Protein AF-A0A238ZDX5-F1 (afdb_monomer)

Secondary structure (DSSP, 8-state):
--HHHHHHHHHHHHHHHHHHHHHHT-GGGHHHHHHHHHHHHHHHHHS--HHHHHHHHTT-------

Radius of gyration: 13.08 Å; Cα contacts (8 Å, |Δi|>4): 52; chains: 1; bounding box: 31×20×36 Å

Sequence (66 aa):
MTLDRVVMAFAGCMVLLSLALTLWVSPHFIWLTVFVGVNQIQSAFTGFCPAAIFFKALGVQPGKAF

Structure (mmCIF, N/CA/C/O backbone):
data_AF-A0A238ZDX5-F1
#
_entry.id   AF-A0A238ZDX5-F1
#
loop_
_atom_site.group_PDB
_atom_site.id
_atom_site.type_symbol
_atom_site.label_atom_id
_atom_site.label_alt_id
_atom_site.label_comp_id
_atom_site.label_asym_id
_atom_site.label_entity_id
_atom_site.label_seq_id
_atom_site.pdbx_PDB_ins_code
_atom_site.Cartn_x
_atom_site.Cartn_y
_atom_site.Cartn_z
_atom_site.occupancy
_atom_site.B_iso_or_equiv
_atom_site.auth_seq_id
_atom_site.auth_comp_id
_atom_site.auth_asym_id
_atom_site.auth_atom_id
_atom_site.pdbx_PDB_model_num
ATOM 1 N N . MET A 1 1 ? -13.871 -11.836 10.603 1.00 50.50 1 MET A N 1
ATOM 2 C CA . MET A 1 1 ? -12.658 -10.991 10.555 1.00 50.50 1 MET A CA 1
ATOM 3 C C . MET A 1 1 ? -13.059 -9.586 10.952 1.00 50.50 1 MET A C 1
ATOM 5 O O . MET A 1 1 ? -14.099 -9.139 10.490 1.00 50.50 1 MET A O 1
ATOM 9 N N . THR A 1 2 ? -12.291 -8.918 11.811 1.00 67.12 2 THR A N 1
ATOM 10 C CA . THR A 1 2 ? -12.500 -7.486 12.045 1.00 67.12 2 THR A CA 1
ATOM 11 C C . THR A 1 2 ? -12.097 -6.715 10.794 1.00 67.12 2 THR A C 1
ATOM 13 O O . THR A 1 2 ? -11.254 -7.172 10.017 1.00 67.12 2 THR A O 1
ATOM 16 N N . LEU A 1 3 ? -12.734 -5.573 10.585 1.00 66.25 3 LEU A N 1
ATOM 17 C CA . LEU A 1 3 ? -12.539 -4.727 9.416 1.00 66.25 3 LEU A CA 1
ATOM 18 C C . LEU A 1 3 ? -11.055 -4.335 9.273 1.00 66.25 3 LEU A C 1
ATOM 20 O O . LEU A 1 3 ? -10.501 -4.426 8.181 1.00 66.25 3 LEU A O 1
ATOM 24 N N . ASP A 1 4 ? -10.373 -4.102 10.394 1.00 69.19 4 ASP A N 1
ATOM 25 C CA . ASP A 1 4 ? -8.926 -3.876 10.467 1.00 69.19 4 ASP A CA 1
ATOM 26 C C . ASP A 1 4 ? -8.101 -5.034 9.900 1.00 69.19 4 ASP A C 1
ATOM 28 O O . ASP A 1 4 ? -7.176 -4.807 9.126 1.00 69.19 4 ASP A O 1
ATOM 32 N N . ARG A 1 5 ? -8.449 -6.291 10.214 1.00 73.00 5 ARG A N 1
ATOM 33 C CA . ARG A 1 5 ? -7.727 -7.461 9.679 1.00 73.00 5 ARG A CA 1
ATOM 34 C C . ARG A 1 5 ? -7.934 -7.630 8.177 1.00 73.00 5 ARG A C 1
ATOM 36 O O . ARG A 1 5 ? -6.996 -8.017 7.486 1.00 73.00 5 ARG A O 1
ATOM 43 N N . VAL A 1 6 ? -9.138 -7.343 7.677 1.00 75.00 6 VAL A N 1
ATOM 44 C CA . VAL A 1 6 ? -9.431 -7.395 6.234 1.00 75.00 6 VAL A CA 1
ATOM 45 C C . VAL A 1 6 ? -8.654 -6.306 5.498 1.00 75.00 6 VAL A C 1
ATOM 47 O O . VAL A 1 6 ? -8.038 -6.585 4.474 1.00 75.00 6 VAL A O 1
ATOM 50 N N . VAL A 1 7 ? -8.616 -5.090 6.045 1.00 76.44 7 VAL A N 1
ATOM 51 C CA . VAL A 1 7 ? -7.861 -3.962 5.480 1.00 76.44 7 VAL A CA 1
ATOM 52 C C . VAL A 1 7 ? -6.357 -4.240 5.484 1.00 76.44 7 VAL A C 1
ATOM 54 O O . VAL A 1 7 ? -5.690 -3.986 4.482 1.00 76.44 7 VAL A O 1
ATOM 57 N N . MET A 1 8 ? -5.823 -4.818 6.563 1.00 78.50 8 MET A N 1
ATOM 58 C CA . MET A 1 8 ? -4.404 -5.179 6.659 1.00 78.50 8 MET A CA 1
ATOM 59 C C . MET A 1 8 ? -4.020 -6.252 5.629 1.00 78.50 8 MET A C 1
ATOM 61 O O . MET A 1 8 ? -3.010 -6.112 4.940 1.00 78.50 8 MET A O 1
ATOM 65 N N . ALA A 1 9 ? -4.853 -7.287 5.473 1.00 82.12 9 ALA A N 1
ATOM 66 C CA . ALA A 1 9 ? -4.648 -8.331 4.469 1.00 82.12 9 ALA A CA 1
ATOM 67 C C . ALA A 1 9 ? -4.766 -7.781 3.038 1.00 82.12 9 ALA A C 1
ATOM 69 O O . ALA A 1 9 ? -3.920 -8.072 2.193 1.00 82.12 9 ALA A O 1
ATOM 70 N N . PHE A 1 10 ? -5.770 -6.939 2.776 1.00 82.69 10 PHE A N 1
ATOM 71 C CA . PHE A 1 10 ? -5.972 -6.304 1.475 1.00 82.69 10 PHE A CA 1
ATOM 72 C C . PHE A 1 10 ? -4.781 -5.432 1.074 1.00 82.69 10 PHE A C 1
ATOM 74 O O . PHE A 1 10 ? -4.306 -5.521 -0.057 1.00 82.69 10 PHE A O 1
ATOM 81 N N . ALA A 1 11 ? -4.259 -4.632 2.003 1.00 82.44 11 ALA A N 1
ATOM 82 C CA . ALA A 1 11 ? -3.094 -3.803 1.740 1.00 82.44 11 ALA A CA 1
ATOM 83 C C . ALA A 1 11 ? -1.842 -4.639 1.435 1.00 82.44 11 ALA A C 1
ATOM 85 O O . ALA A 1 11 ? -1.136 -4.345 0.473 1.00 82.44 11 ALA A O 1
ATOM 86 N N . GLY A 1 12 ? -1.610 -5.726 2.180 1.00 82.94 12 GLY A N 1
ATOM 87 C CA . GLY A 1 12 ? -0.530 -6.670 1.879 1.00 82.94 12 GLY A CA 1
ATOM 88 C C . GLY A 1 12 ? -0.657 -7.288 0.481 1.00 82.94 12 GLY A C 1
ATOM 89 O O . GLY A 1 12 ? 0.314 -7.3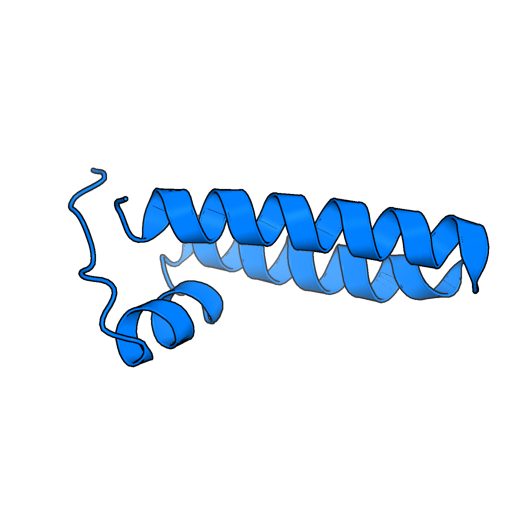15 -0.276 1.00 82.94 12 GLY A O 1
ATOM 90 N N . CYS A 1 13 ? -1.863 -7.712 0.092 1.00 86.00 13 CYS A N 1
ATOM 91 C CA . CYS A 1 13 ? -2.128 -8.228 -1.253 1.00 86.00 13 CYS A CA 1
ATOM 92 C C . CYS A 1 13 ? -1.889 -7.174 -2.344 1.00 86.00 13 CYS A C 1
ATOM 94 O O . CYS A 1 13 ? -1.250 -7.478 -3.348 1.00 86.00 13 CYS A O 1
ATOM 96 N N . MET A 1 14 ? -2.357 -5.939 -2.148 1.00 83.38 14 MET A N 1
ATOM 97 C CA . MET A 1 14 ? -2.150 -4.825 -3.083 1.00 83.38 14 MET A CA 1
ATOM 98 C C . MET A 1 14 ? -0.666 -4.498 -3.285 1.00 83.38 14 MET A C 1
ATOM 100 O O . MET A 1 14 ? -0.245 -4.248 -4.416 1.00 83.38 14 MET A O 1
ATOM 104 N N . VAL A 1 15 ? 0.139 -4.546 -2.218 1.00 86.25 15 VAL A N 1
ATOM 105 C CA . VAL A 1 15 ? 1.592 -4.338 -2.302 1.00 86.25 15 VAL A CA 1
ATOM 106 C C . VAL A 1 15 ? 2.256 -5.461 -3.094 1.00 86.25 15 VAL A C 1
ATOM 108 O O . VAL A 1 15 ? 2.990 -5.167 -4.034 1.00 86.25 15 VAL A O 1
ATOM 111 N N . LEU A 1 16 ? 1.970 -6.731 -2.782 1.00 86.50 16 LEU A N 1
ATOM 112 C CA . LEU A 1 16 ? 2.532 -7.873 -3.520 1.00 86.50 16 LEU A CA 1
ATOM 113 C C . LEU A 1 16 ? 2.146 -7.851 -5.002 1.00 86.50 16 LEU A C 1
ATOM 115 O O . LEU A 1 16 ? 2.983 -8.116 -5.863 1.00 86.50 16 LEU A O 1
ATOM 119 N N . LEU A 1 17 ? 0.898 -7.490 -5.302 1.00 85.94 17 LEU A N 1
ATOM 120 C CA . LEU A 1 17 ? 0.396 -7.389 -6.668 1.00 85.94 17 LEU A CA 1
ATOM 121 C C . LEU A 1 17 ? 1.084 -6.251 -7.431 1.00 85.94 17 LEU A C 1
ATOM 123 O O . LEU A 1 17 ? 1.510 -6.448 -8.566 1.00 85.94 17 LEU A O 1
ATOM 127 N N . SER A 1 18 ? 1.282 -5.097 -6.789 1.00 83.19 18 SER A N 1
ATOM 128 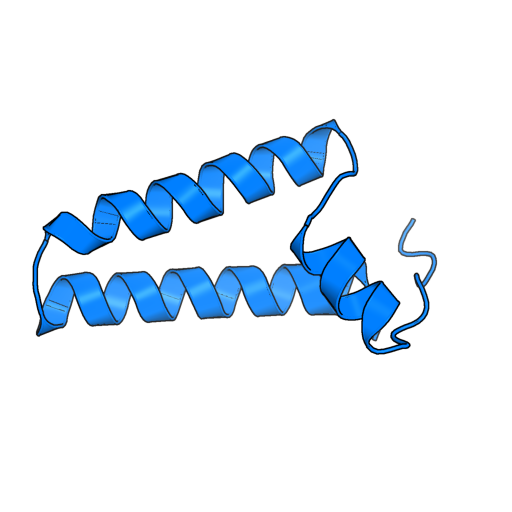C CA . SER A 1 18 ? 2.015 -3.971 -7.383 1.00 83.19 18 SER A CA 1
ATOM 129 C C . SER A 1 18 ? 3.494 -4.304 -7.608 1.00 83.19 18 SER A C 1
ATOM 131 O O . SER A 1 18 ? 4.070 -3.908 -8.621 1.00 83.19 18 SER A O 1
ATOM 133 N N . LEU A 1 19 ? 4.106 -5.086 -6.714 1.00 84.31 19 LEU A N 1
ATOM 134 C CA . LEU A 1 19 ? 5.488 -5.561 -6.840 1.00 84.31 19 LEU A CA 1
ATOM 135 C C . LEU A 1 19 ? 5.638 -6.556 -7.999 1.00 84.31 19 LEU A C 1
ATOM 137 O O . LEU A 1 19 ? 6.536 -6.403 -8.826 1.00 84.31 19 LEU A O 1
ATOM 141 N N . ALA A 1 20 ? 4.718 -7.518 -8.121 1.00 86.44 20 ALA A N 1
ATOM 142 C CA . ALA A 1 20 ? 4.678 -8.445 -9.251 1.00 86.44 20 ALA A CA 1
ATOM 143 C C . ALA A 1 20 ? 4.525 -7.697 -10.586 1.00 86.44 20 ALA A C 1
ATOM 145 O O . ALA A 1 20 ? 5.244 -7.977 -11.543 1.00 86.44 20 ALA A O 1
ATOM 146 N N . LEU A 1 21 ? 3.654 -6.685 -10.629 1.00 81.69 21 LEU A N 1
ATOM 147 C CA . LEU A 1 21 ? 3.420 -5.869 -11.822 1.00 81.69 21 LEU A CA 1
ATOM 148 C C . LEU A 1 21 ? 4.615 -4.963 -12.163 1.00 81.69 21 LEU A C 1
ATOM 150 O O . LEU A 1 21 ? 4.922 -4.752 -13.336 1.00 81.69 21 LEU A O 1
ATOM 154 N N . THR A 1 22 ? 5.336 -4.490 -11.144 1.00 82.31 22 THR A N 1
ATOM 155 C CA . THR A 1 22 ? 6.593 -3.744 -11.306 1.00 82.31 22 THR A CA 1
ATOM 156 C C . THR A 1 22 ? 7.665 -4.601 -11.978 1.00 82.31 22 THR A C 1
ATOM 158 O O . THR A 1 22 ? 8.374 -4.116 -12.857 1.00 82.31 22 THR A O 1
ATOM 161 N N . LEU A 1 23 ? 7.769 -5.876 -11.588 1.00 80.75 23 LEU A N 1
ATOM 162 C CA . LEU A 1 23 ? 8.755 -6.811 -12.136 1.00 80.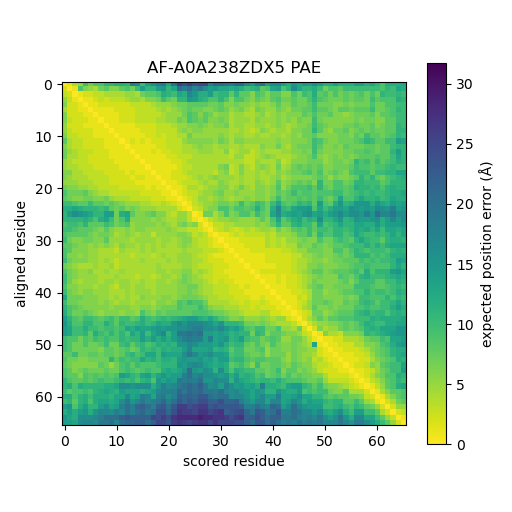75 23 LEU A CA 1
ATOM 163 C C . LEU A 1 23 ? 8.382 -7.322 -13.534 1.00 80.75 23 LEU A C 1
ATOM 165 O O . LEU A 1 23 ? 9.271 -7.545 -14.349 1.00 80.75 23 LEU A O 1
ATOM 169 N N . TRP A 1 24 ? 7.091 -7.539 -13.804 1.00 79.69 24 TRP A N 1
ATOM 170 C CA . TRP A 1 24 ? 6.633 -8.183 -15.044 1.00 79.69 24 TRP A CA 1
ATOM 171 C C . TRP A 1 24 ? 6.205 -7.214 -16.148 1.00 79.69 24 TRP A C 1
ATOM 173 O O . TRP A 1 24 ? 6.262 -7.586 -17.316 1.00 79.69 24 TRP A O 1
ATOM 183 N N . VAL A 1 25 ? 5.761 -5.997 -15.813 1.00 81.56 25 VAL A N 1
ATOM 184 C CA . VAL A 1 25 ? 5.207 -5.054 -16.800 1.00 81.56 25 VAL A CA 1
ATOM 185 C C . VAL A 1 25 ? 6.083 -3.817 -16.954 1.00 81.56 25 VAL A C 1
ATOM 187 O O . VAL A 1 25 ? 6.544 -3.527 -18.055 1.00 81.56 25 VAL A O 1
ATOM 190 N N . SER A 1 26 ? 6.293 -3.047 -15.881 1.00 75.56 26 SER A N 1
ATOM 191 C CA . SER A 1 26 ? 7.084 -1.813 -15.953 1.00 75.56 26 SER A CA 1
ATOM 192 C C . SER A 1 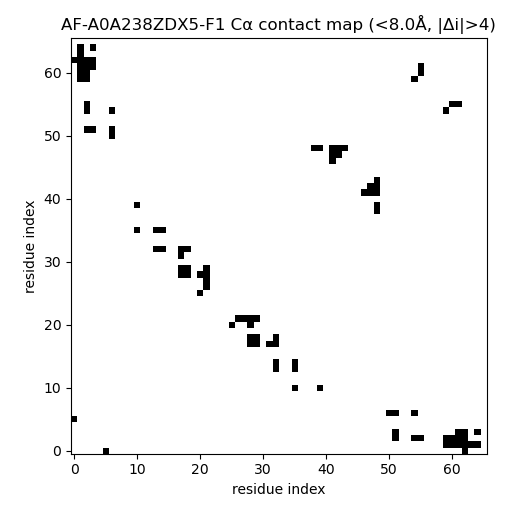26 ? 7.468 -1.287 -14.564 1.00 75.56 26 SER A C 1
ATOM 194 O O . SER A 1 26 ? 6.607 -1.244 -13.682 1.00 75.56 26 SER A O 1
ATOM 196 N N . PRO A 1 27 ? 8.690 -0.749 -14.374 1.00 79.44 27 PRO A N 1
ATOM 197 C CA . PRO A 1 27 ? 9.130 -0.131 -13.116 1.00 79.44 27 PRO A CA 1
ATOM 198 C C . PRO A 1 27 ? 8.224 1.000 -12.599 1.00 79.44 27 PRO A C 1
ATOM 200 O O . PRO A 1 27 ? 8.231 1.320 -11.412 1.00 79.44 27 PRO A O 1
ATOM 203 N N . HIS A 1 28 ? 7.420 1.609 -13.475 1.00 80.75 28 HIS A N 1
ATOM 204 C CA . HIS A 1 28 ? 6.529 2.721 -13.139 1.00 80.75 28 HIS A CA 1
ATOM 205 C C . HIS A 1 28 ? 5.412 2.335 -12.153 1.00 80.75 28 HIS A C 1
ATOM 207 O O . HIS A 1 28 ? 4.856 3.216 -11.498 1.00 80.75 28 HIS A O 1
ATOM 213 N N . PHE A 1 29 ? 5.123 1.039 -11.974 1.00 77.56 29 PHE A N 1
ATOM 214 C CA . PHE A 1 29 ? 4.145 0.558 -10.988 1.00 77.56 29 PHE A CA 1
ATOM 215 C C . PHE A 1 29 ? 4.568 0.779 -9.528 1.00 77.56 29 PHE A C 1
ATOM 217 O O . PHE A 1 29 ? 3.713 0.743 -8.642 1.00 77.56 29 PHE A O 1
ATOM 224 N N . ILE A 1 30 ? 5.834 1.131 -9.269 1.00 79.06 30 ILE A N 1
ATOM 225 C CA . ILE A 1 30 ? 6.296 1.582 -7.947 1.00 79.06 30 ILE A CA 1
ATOM 226 C C . ILE A 1 30 ? 5.482 2.779 -7.452 1.00 79.06 30 ILE A C 1
ATOM 228 O O . ILE A 1 30 ? 5.155 2.836 -6.269 1.00 79.06 30 ILE A O 1
ATOM 232 N N . TRP A 1 31 ? 5.091 3.704 -8.336 1.00 81.19 31 TRP A N 1
ATOM 233 C CA . TRP A 1 31 ? 4.262 4.852 -7.953 1.00 81.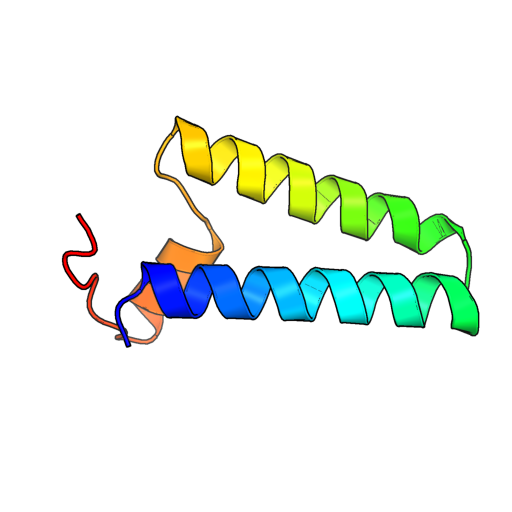19 31 TRP A CA 1
ATOM 234 C C . TRP A 1 31 ? 2.891 4.434 -7.419 1.00 81.19 31 TRP A C 1
ATOM 236 O O . TRP A 1 31 ? 2.363 5.077 -6.513 1.00 81.19 31 TRP A O 1
ATOM 246 N N . LEU A 1 32 ? 2.345 3.327 -7.924 1.00 80.75 32 LEU A N 1
ATOM 247 C CA . LEU A 1 32 ? 1.085 2.761 -7.452 1.00 80.75 32 LEU A CA 1
ATOM 248 C C . LEU A 1 32 ? 1.264 2.155 -6.053 1.00 80.75 32 LEU A C 1
ATOM 250 O O . LEU A 1 32 ? 0.462 2.426 -5.160 1.00 80.75 32 LEU A O 1
ATOM 254 N N . THR A 1 33 ? 2.372 1.447 -5.816 1.00 85.56 33 THR A N 1
ATOM 255 C CA . THR A 1 33 ? 2.747 0.951 -4.482 1.00 85.56 33 THR A CA 1
ATOM 256 C C . THR A 1 33 ? 2.939 2.091 -3.480 1.00 85.56 33 THR A C 1
ATOM 258 O O . THR A 1 33 ? 2.437 2.015 -2.359 1.00 85.56 33 THR A O 1
ATOM 261 N N . VAL A 1 34 ? 3.630 3.167 -3.875 1.00 85.50 34 VAL A N 1
ATOM 262 C CA . VAL A 1 34 ? 3.846 4.354 -3.032 1.00 85.50 34 VAL A CA 1
ATOM 263 C C . VAL A 1 34 ? 2.518 5.033 -2.717 1.00 85.50 34 VAL A C 1
ATOM 265 O O . VAL A 1 34 ? 2.269 5.364 -1.561 1.00 85.50 34 VAL A O 1
ATOM 268 N N . PHE A 1 35 ? 1.633 5.187 -3.704 1.00 84.94 35 PHE A N 1
ATOM 269 C CA . PHE A 1 35 ? 0.301 5.745 -3.486 1.00 84.94 35 PHE A CA 1
ATOM 270 C C . PHE A 1 35 ? -0.498 4.910 -2.477 1.00 84.94 35 PHE A C 1
ATOM 272 O O . PHE A 1 35 ? -1.022 5.461 -1.509 1.00 84.94 35 PHE A O 1
ATOM 279 N N . VAL A 1 36 ? -0.544 3.584 -2.643 1.00 83.38 36 VAL A N 1
ATOM 280 C CA . VAL A 1 36 ? -1.213 2.678 -1.693 1.00 83.38 36 VAL A CA 1
ATOM 281 C C . VAL A 1 36 ? -0.598 2.797 -0.293 1.00 83.38 36 VAL A C 1
ATOM 283 O O . VAL A 1 36 ? -1.336 2.913 0.686 1.00 83.38 36 VAL A O 1
ATOM 286 N N . GLY A 1 37 ? 0.733 2.847 -0.191 1.00 83.81 37 GLY A N 1
ATOM 287 C CA . GLY A 1 37 ? 1.449 3.000 1.077 1.00 83.81 37 GLY A CA 1
ATOM 288 C C . GLY A 1 37 ? 1.157 4.325 1.784 1.00 83.81 37 GLY A C 1
ATOM 289 O O . GLY A 1 37 ? 0.868 4.326 2.978 1.00 83.81 37 GLY A O 1
ATOM 290 N N . VAL A 1 38 ? 1.150 5.450 1.063 1.00 85.75 38 VAL A N 1
ATOM 291 C CA . VAL A 1 38 ? 0.811 6.772 1.625 1.00 85.75 38 VAL A CA 1
ATOM 292 C C . VAL A 1 38 ? -0.631 6.801 2.133 1.00 85.75 38 VAL A C 1
ATOM 294 O O . VAL A 1 38 ? -0.875 7.275 3.242 1.00 85.75 38 VAL A O 1
ATOM 297 N N . ASN A 1 39 ? -1.578 6.235 1.379 1.00 80.31 39 ASN A N 1
ATOM 298 C CA . ASN A 1 39 ? -2.975 6.122 1.813 1.00 80.31 39 ASN A CA 1
ATOM 299 C C . ASN A 1 39 ? -3.116 5.231 3.060 1.00 80.31 39 ASN A C 1
ATOM 301 O O . ASN A 1 39 ? -3.921 5.518 3.948 1.00 80.31 39 ASN A O 1
ATOM 305 N N . GLN A 1 40 ? -2.314 4.169 3.165 1.00 79.62 40 GLN A N 1
ATOM 306 C CA . GLN A 1 40 ? -2.304 3.295 4.335 1.00 79.62 40 GLN A CA 1
ATOM 307 C C . GLN A 1 40 ? -1.695 3.985 5.566 1.00 79.62 40 GLN A C 1
ATOM 309 O O . GLN A 1 40 ? -2.240 3.867 6.662 1.00 79.62 40 GLN A O 1
ATOM 314 N N . ILE A 1 41 ? -0.618 4.754 5.385 1.00 83.31 41 ILE A N 1
ATOM 315 C CA . ILE A 1 41 ? -0.012 5.579 6.438 1.00 83.31 41 ILE A CA 1
ATOM 316 C C . ILE A 1 41 ? -1.017 6.631 6.914 1.00 83.31 41 ILE A C 1
ATOM 318 O O . ILE A 1 41 ? -1.271 6.727 8.113 1.00 83.31 41 ILE A O 1
ATOM 322 N N . GLN A 1 42 ? -1.664 7.362 6.001 1.00 78.56 42 GLN A N 1
ATOM 323 C CA . GLN A 1 42 ? -2.731 8.298 6.368 1.00 78.56 42 GLN A CA 1
ATOM 324 C C . GLN A 1 42 ? -3.840 7.607 7.158 1.00 78.56 42 GLN A C 1
ATOM 326 O O . GLN A 1 42 ? -4.287 8.140 8.172 1.00 78.56 42 GL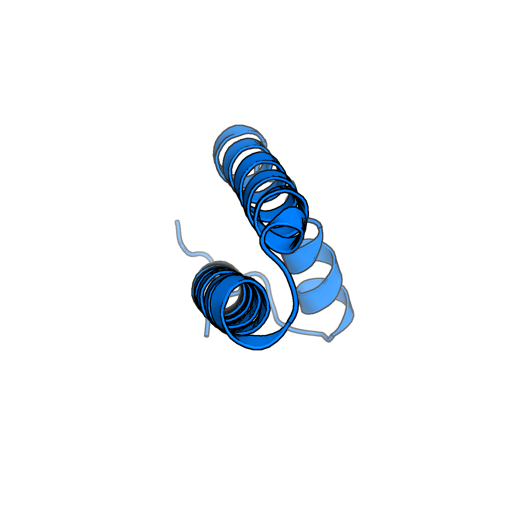N A O 1
ATOM 331 N N . SER A 1 43 ? -4.251 6.410 6.747 1.00 75.69 43 SER A N 1
ATOM 332 C CA . SER A 1 43 ? -5.248 5.627 7.470 1.00 75.69 43 SER A CA 1
ATOM 333 C C . SER A 1 43 ? -4.788 5.210 8.868 1.00 75.69 43 SER A C 1
ATOM 335 O O . SER A 1 43 ? -5.628 5.138 9.759 1.00 75.69 43 SER A O 1
ATOM 337 N N . ALA A 1 44 ? -3.504 4.917 9.076 1.00 72.31 44 ALA A N 1
ATOM 338 C CA . ALA A 1 44 ? -2.981 4.548 10.390 1.00 72.31 44 ALA A CA 1
ATOM 339 C C . ALA A 1 44 ? -3.013 5.731 11.373 1.00 72.31 44 ALA A C 1
ATOM 341 O O . ALA A 1 44 ? -3.253 5.532 12.560 1.00 72.31 44 ALA A O 1
ATOM 342 N N . PHE A 1 45 ? -2.822 6.960 10.878 1.00 76.00 45 PHE A N 1
ATOM 343 C CA . PHE A 1 45 ? -2.837 8.175 11.703 1.00 76.00 45 PHE A CA 1
ATOM 344 C C . PHE A 1 45 ? -4.224 8.814 11.853 1.00 76.00 45 PHE A C 1
ATOM 346 O O . PHE A 1 45 ? -4.529 9.372 12.902 1.00 76.00 45 PHE A O 1
ATOM 353 N N . THR A 1 46 ? -5.068 8.755 10.822 1.00 70.06 46 THR A N 1
ATOM 354 C CA . THR A 1 46 ? -6.393 9.409 10.816 1.00 70.06 46 THR A CA 1
ATOM 355 C C . THR A 1 46 ? -7.553 8.443 11.059 1.00 70.06 46 THR A C 1
ATOM 357 O O . THR A 1 46 ? -8.689 8.883 11.215 1.00 70.06 46 THR A O 1
ATOM 360 N N . GLY A 1 47 ? -7.308 7.126 11.045 1.00 63.41 47 GLY A N 1
ATOM 361 C CA . GLY A 1 47 ? -8.358 6.100 11.081 1.00 63.41 47 GLY A CA 1
ATOM 362 C C . GLY A 1 47 ? -9.240 6.071 9.823 1.00 63.41 47 GLY A C 1
ATOM 363 O O . GLY A 1 47 ? -10.183 5.285 9.737 1.00 63.41 47 GLY A O 1
ATOM 364 N N . PHE A 1 48 ? -8.950 6.921 8.834 1.00 61.44 48 PHE A N 1
ATOM 365 C CA . PHE A 1 48 ? -9.746 7.098 7.628 1.00 61.44 48 PHE A CA 1
ATOM 366 C C . PHE A 1 48 ? -9.170 6.234 6.500 1.00 61.44 48 PHE A C 1
ATOM 368 O O . PHE A 1 48 ? -8.410 6.701 5.655 1.00 61.44 48 PHE A O 1
ATOM 375 N N . CYS A 1 49 ? -9.496 4.937 6.494 1.00 66.19 49 CYS A N 1
ATOM 376 C CA . CYS A 1 49 ? -9.124 4.067 5.379 1.00 66.19 49 CYS A CA 1
ATOM 377 C C . CYS A 1 49 ? -10.229 4.073 4.310 1.00 66.19 49 CYS A C 1
ATOM 379 O O . CYS A 1 49 ? -11.332 3.602 4.599 1.00 66.19 49 CYS A O 1
ATOM 381 N N . PRO A 1 50 ? -9.975 4.490 3.056 1.00 65.38 50 PRO A N 1
ATOM 382 C CA . PRO A 1 50 ? -10.948 4.310 1.974 1.00 65.38 50 PRO A CA 1
ATOM 383 C C . PRO A 1 50 ? -11.283 2.825 1.753 1.00 65.38 50 PRO A C 1
ATOM 385 O O . PRO A 1 50 ? -12.435 2.487 1.489 1.00 65.38 50 PRO A O 1
ATOM 388 N N . ALA A 1 51 ? -10.323 1.921 1.981 1.00 66.44 51 ALA A N 1
ATOM 389 C CA . ALA A 1 51 ? -10.580 0.481 1.993 1.00 66.44 51 ALA A CA 1
ATOM 390 C C . ALA A 1 51 ? -11.532 0.083 3.131 1.00 66.44 51 ALA A C 1
ATOM 392 O O . ALA A 1 51 ? -12.406 -0.756 2.934 1.00 66.44 51 ALA A O 1
ATOM 393 N N . ALA A 1 52 ? -11.428 0.720 4.301 1.00 65.19 52 ALA A N 1
ATOM 394 C CA . ALA A 1 52 ? -12.350 0.459 5.397 1.00 65.19 52 ALA A CA 1
ATOM 395 C C . ALA A 1 52 ? -13.772 0.923 5.071 1.00 65.19 52 ALA A C 1
ATOM 397 O O . ALA A 1 52 ? -14.729 0.225 5.392 1.00 65.19 52 ALA A O 1
ATOM 398 N N . ILE A 1 53 ? -13.919 2.065 4.395 1.00 66.88 53 ILE A N 1
ATOM 399 C CA . ILE A 1 53 ? -15.215 2.568 3.918 1.00 66.88 53 ILE A CA 1
ATOM 400 C C . ILE A 1 53 ? -15.804 1.612 2.873 1.00 66.88 53 ILE A C 1
ATOM 402 O O . ILE A 1 53 ? -16.990 1.296 2.943 1.00 66.88 53 IL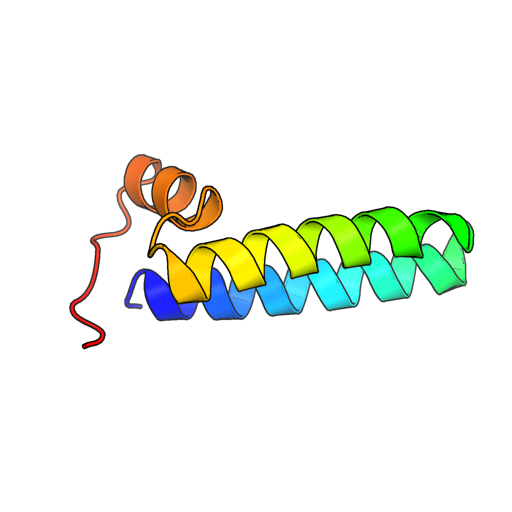E A O 1
ATOM 406 N N . PHE A 1 54 ? -14.981 1.093 1.959 1.00 70.06 54 PHE A N 1
ATOM 407 C CA . PHE A 1 54 ? -15.401 0.113 0.956 1.00 70.06 54 PHE A CA 1
ATOM 408 C C . PHE A 1 54 ? -15.845 -1.216 1.589 1.00 70.06 54 PHE A C 1
ATOM 410 O O . PHE A 1 54 ? -16.928 -1.715 1.291 1.00 70.06 54 PHE A O 1
ATOM 417 N N . PHE A 1 55 ? -15.067 -1.760 2.530 1.00 66.44 55 PHE A N 1
ATOM 418 C CA . PHE A 1 55 ? -15.443 -2.979 3.253 1.00 66.44 55 PHE A CA 1
ATOM 419 C C . PHE A 1 55 ? -16.652 -2.765 4.178 1.00 66.44 55 PHE A C 1
ATOM 421 O O . PHE A 1 55 ? -17.497 -3.653 4.286 1.00 66.44 55 PHE A O 1
ATOM 428 N N . LYS A 1 56 ? -16.803 -1.573 4.770 1.00 64.75 56 LYS A N 1
ATOM 429 C CA . LYS A 1 56 ? -18.007 -1.173 5.516 1.00 64.75 56 LYS A CA 1
ATOM 430 C C . LYS A 1 56 ? -19.238 -1.104 4.605 1.00 64.75 56 LYS A C 1
ATOM 432 O O . LYS A 1 56 ? -20.306 -1.550 5.011 1.00 64.75 56 LYS A O 1
ATOM 437 N N . ALA A 1 57 ? -19.092 -0.595 3.379 1.00 67.94 57 ALA A N 1
ATOM 438 C CA . ALA A 1 57 ? -20.160 -0.563 2.375 1.00 67.94 57 ALA A CA 1
ATOM 439 C C . ALA A 1 57 ? -20.546 -1.969 1.878 1.00 67.94 57 ALA A C 1
ATOM 441 O O . ALA A 1 57 ? -21.714 -2.220 1.599 1.00 67.94 57 ALA A O 1
ATOM 442 N N . LEU A 1 58 ? -19.595 -2.907 1.855 1.00 69.25 58 LEU A N 1
ATOM 443 C CA . LEU A 1 58 ? -19.818 -4.338 1.600 1.00 69.25 58 LEU A CA 1
ATOM 444 C C . LEU A 1 58 ? -20.447 -5.098 2.785 1.00 69.25 58 LEU A C 1
ATOM 446 O O . LEU A 1 58 ? -20.615 -6.314 2.713 1.00 69.25 58 LEU A O 1
ATOM 450 N N . GLY A 1 59 ? -20.798 -4.412 3.878 1.00 63.75 59 GLY A N 1
ATOM 451 C CA . GLY A 1 59 ? -21.458 -5.016 5.037 1.00 63.75 59 GLY A CA 1
ATOM 452 C C . GLY A 1 59 ? -20.511 -5.703 6.024 1.00 63.75 59 GLY A C 1
ATOM 453 O O . GLY A 1 59 ? -20.973 -6.366 6.955 1.00 63.75 59 GLY A O 1
ATOM 454 N N . VAL A 1 60 ? -19.191 -5.536 5.874 1.00 64.75 60 VAL A N 1
ATOM 455 C CA . VAL A 1 60 ? -18.223 -6.012 6.869 1.00 64.75 60 VAL A CA 1
ATOM 456 C C . VAL A 1 60 ? -18.326 -5.113 8.095 1.00 64.75 60 VAL A C 1
ATOM 458 O O . VAL A 1 60 ? -18.041 -3.917 8.038 1.00 64.75 60 VAL A O 1
ATOM 461 N N . GLN A 1 61 ? -18.761 -5.683 9.219 1.00 58.44 61 GLN A N 1
ATOM 462 C CA . GLN A 1 61 ? -18.900 -4.920 10.454 1.00 58.44 61 GLN A CA 1
ATOM 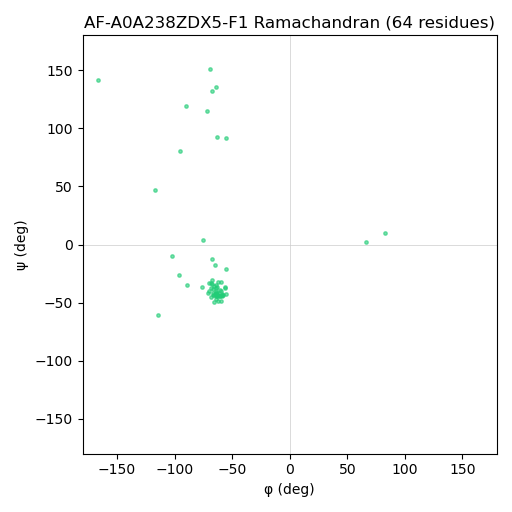463 C C . GLN A 1 61 ? -17.528 -4.412 10.930 1.00 58.44 61 GLN A C 1
ATOM 465 O O . GLN A 1 61 ? -16.568 -5.193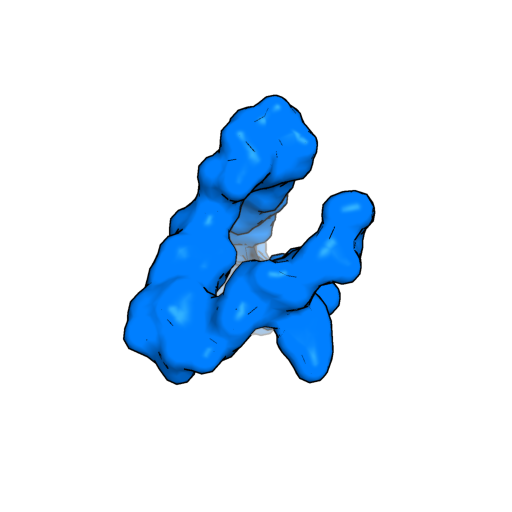 10.935 1.00 58.44 61 GLN A O 1
ATOM 470 N N . PRO A 1 62 ? -17.414 -3.134 11.350 1.00 59.28 62 PRO A N 1
ATOM 471 C CA . PRO A 1 62 ? -16.229 -2.625 12.029 1.00 59.28 62 PRO A CA 1
ATOM 472 C C . PRO A 1 62 ? -16.074 -3.387 13.341 1.00 59.28 62 PRO A C 1
ATOM 474 O O . PRO A 1 62 ? -16.701 -3.081 14.351 1.00 59.28 62 PRO A O 1
ATOM 477 N N . GLY A 1 63 ? -15.303 -4.466 13.298 1.00 52.31 63 GLY A N 1
ATOM 478 C CA . GLY A 1 63 ? -14.951 -5.197 14.498 1.00 52.31 63 GLY A CA 1
ATOM 479 C C . GLY A 1 63 ? -14.053 -4.318 15.352 1.00 52.31 63 GLY A C 1
ATOM 480 O O . GLY A 1 63 ? -13.095 -3.767 14.826 1.00 52.31 63 GLY A O 1
ATOM 481 N N . LYS A 1 64 ? -14.358 -4.210 16.649 1.00 46.75 64 LYS A N 1
ATOM 482 C CA . LYS A 1 64 ? -13.452 -3.649 17.655 1.00 46.75 64 LYS A CA 1
ATOM 483 C C . LYS A 1 64 ? -12.133 -4.413 17.606 1.00 46.75 64 LYS A C 1
ATOM 485 O O . LYS A 1 64 ? -11.998 -5.475 18.208 1.00 46.75 64 LYS A O 1
ATOM 490 N N . ALA A 1 65 ? -11.192 -3.927 16.821 1.00 45.50 65 ALA A N 1
ATOM 491 C CA . ALA A 1 65 ? -9.799 -4.290 16.955 1.00 45.50 65 ALA A CA 1
ATOM 492 C C . ALA A 1 65 ? -9.014 -3.030 17.309 1.00 45.50 65 ALA A C 1
ATOM 494 O O . ALA A 1 65 ? -8.047 -2.732 16.629 1.00 45.50 65 ALA A O 1
ATOM 495 N N . PHE A 1 66 ? -9.524 -2.268 18.286 1.00 46.00 66 PHE A N 1
ATOM 496 C CA . PHE A 1 66 ? -8.965 -2.011 19.621 1.00 46.00 66 PHE A CA 1
ATOM 497 C C . PHE A 1 66 ? -10.138 -1.736 20.581 1.00 46.00 66 PHE A C 1
ATOM 499 O O . PHE A 1 66 ? -11.204 -1.287 20.092 1.00 46.00 66 PHE A O 1
#

Organism: NCBI:txid1608407

Mean predicted aligned error: 7.91 Å

InterPro domains:
  IPR021309 Inner membrane protein YgaP-like, transmembrane domain [PF11127] (2-56)

Solvent-accessible surface area (backbone atoms only — not comparable to full-atom values): 3716 Å² total; per-residue (Å²): 125,35,38,65,58,52,45,54,51,50,52,53,51,52,43,54,51,29,51,51,43,23,75,74,75,41,71,73,33,49,58,56,38,50,50,55,49,53,51,49,52,50,17,72,76,67,70,62,36,70,63,50,54,50,42,44,73,71,66,45,57,80,40,81,84,117

pLDDT: mean 73.99, std 10.79, range [45.5, 86.5]

Foldseek 3Di:
DALVVVLVVVLVVQLVVLVVCCVPPHVVSVVVNVVSVVLVVCCVVVVDRPSSVVVVVVVRDNPPPD